Protein AF-A0A7C3RVM5-F1 (afdb_monomer_lite)

Foldseek 3Di:
DDDDDDDPPPPPPPDDPDPDDDDDPPPPPPDDDDDPDDDDDLVVVLVVCCVVPPVVSVVCCVVVVD

Radius of gyration: 25.26 Å; chains: 1; bounding box: 74×18×40 Å

Secondary structure (DSSP, 8-state):
---------------PPPPPP-------TTSPPPP--PPPPHHHHHHHHHHH-HHHHHHHHHHHT-

Structure (mmCIF, N/CA/C/O backbone):
data_AF-A0A7C3RVM5-F1
#
_entry.id   AF-A0A7C3RVM5-F1
#
loop_
_atom_site.group_PDB
_atom_site.id
_atom_site.type_symbol
_atom_site.label_atom_id
_atom_site.label_alt_id
_atom_site.label_comp_id
_atom_site.label_asym_id
_atom_site.label_entity_id
_atom_site.label_seq_id
_atom_site.pdbx_PDB_ins_code
_atom_site.Cartn_x
_atom_site.Cartn_y
_atom_site.Cartn_z
_atom_site.occupancy
_atom_site.B_iso_or_equiv
_atom_site.auth_seq_id
_atom_site.auth_comp_id
_atom_site.auth_asym_id
_atom_site.auth_atom_id
_atom_site.pdbx_PDB_model_num
ATOM 1 N N . MET A 1 1 ? 58.490 -12.182 10.526 1.00 48.97 1 MET A N 1
ATOM 2 C CA . MET A 1 1 ? 57.320 -11.287 10.404 1.00 48.97 1 MET A CA 1
ATOM 3 C C . MET A 1 1 ? 57.445 -10.540 9.094 1.00 48.97 1 MET A C 1
ATOM 5 O O . MET A 1 1 ? 58.386 -9.772 9.008 1.00 48.97 1 MET A O 1
ATOM 9 N N . THR A 1 2 ? 56.554 -10.792 8.129 1.00 44.78 2 THR A N 1
ATOM 10 C CA . THR A 1 2 ? 56.057 -9.834 7.112 1.00 44.78 2 THR A CA 1
ATOM 11 C C . THR A 1 2 ? 55.127 -10.598 6.165 1.00 44.78 2 THR A C 1
ATOM 13 O O . THR A 1 2 ? 55.545 -11.173 5.167 1.00 44.78 2 THR A O 1
ATOM 16 N N . GLY A 1 3 ? 53.845 -10.673 6.532 1.00 49.19 3 GLY A N 1
ATOM 17 C CA . GLY A 1 3 ? 52.797 -11.156 5.636 1.00 49.19 3 GLY A CA 1
ATOM 18 C C . GLY A 1 3 ? 52.490 -10.082 4.597 1.00 49.19 3 GLY A C 1
ATOM 19 O O . GLY A 1 3 ? 52.133 -8.962 4.957 1.00 49.19 3 GLY A O 1
ATOM 20 N N . VAL A 1 4 ? 52.651 -10.410 3.319 1.00 55.12 4 VAL A N 1
ATOM 21 C CA . VAL A 1 4 ? 52.215 -9.567 2.202 1.00 55.12 4 VAL A CA 1
ATOM 22 C C . VAL A 1 4 ? 50.690 -9.620 2.121 1.00 55.12 4 VAL A C 1
ATOM 24 O O . VAL A 1 4 ? 50.102 -10.641 1.775 1.00 55.12 4 VAL A O 1
ATOM 27 N N . LEU A 1 5 ? 50.050 -8.509 2.487 1.00 58.00 5 LEU A N 1
ATOM 28 C CA . LEU A 1 5 ? 48.637 -8.249 2.235 1.00 58.00 5 LEU A CA 1
ATOM 29 C C . LEU A 1 5 ? 48.439 -8.124 0.720 1.00 58.00 5 LEU A C 1
ATOM 31 O O . LEU A 1 5 ? 48.868 -7.142 0.117 1.00 58.00 5 LEU A O 1
ATOM 35 N N . ASN A 1 6 ? 47.794 -9.115 0.105 1.00 62.53 6 ASN A N 1
ATOM 36 C CA . ASN A 1 6 ? 47.303 -8.978 -1.262 1.00 62.53 6 ASN A CA 1
ATOM 37 C C . ASN A 1 6 ? 46.262 -7.845 -1.297 1.00 62.53 6 ASN A C 1
ATOM 39 O O . ASN A 1 6 ? 45.269 -7.928 -0.567 1.00 62.53 6 ASN A O 1
ATOM 43 N N . PRO A 1 7 ? 46.433 -6.800 -2.128 1.00 59.53 7 PRO A N 1
ATOM 44 C CA . PRO A 1 7 ? 45.355 -5.858 -2.366 1.00 59.53 7 PRO A CA 1
ATOM 45 C C . PRO A 1 7 ? 44.244 -6.621 -3.083 1.00 59.53 7 PRO A C 1
ATOM 47 O O . PRO A 1 7 ? 44.501 -7.308 -4.072 1.00 59.53 7 PRO A O 1
ATOM 50 N N . ILE A 1 8 ? 43.019 -6.517 -2.568 1.00 63.00 8 ILE A N 1
ATOM 51 C CA . ILE A 1 8 ? 41.810 -6.994 -3.238 1.00 63.00 8 ILE A CA 1
ATOM 52 C C . ILE A 1 8 ? 41.798 -6.321 -4.612 1.00 63.00 8 ILE A C 1
ATOM 54 O O . ILE A 1 8 ? 41.426 -5.153 -4.738 1.00 63.00 8 ILE A O 1
ATOM 58 N N . ARG A 1 9 ? 42.266 -7.026 -5.647 1.00 61.28 9 ARG A N 1
ATOM 59 C CA . ARG A 1 9 ? 42.015 -6.615 -7.018 1.00 61.28 9 ARG A CA 1
ATOM 60 C C . ARG A 1 9 ? 40.507 -6.636 -7.140 1.00 61.28 9 ARG A C 1
ATOM 62 O O . ARG A 1 9 ? 39.866 -7.651 -6.886 1.00 61.28 9 ARG A O 1
ATOM 69 N N . ALA A 1 10 ? 39.942 -5.480 -7.462 1.00 59.38 10 ALA A N 1
ATOM 70 C CA . ALA A 1 10 ? 38.584 -5.365 -7.947 1.00 59.38 10 ALA A CA 1
ATOM 71 C C . ALA A 1 10 ? 38.525 -6.081 -9.305 1.00 59.38 10 ALA A C 1
ATOM 73 O O . ALA A 1 10 ? 38.464 -5.446 -10.353 1.00 59.38 10 ALA A O 1
ATOM 74 N N . GLU A 1 11 ? 38.645 -7.406 -9.275 1.00 60.16 11 GLU A N 1
ATOM 75 C CA . GLU A 1 11 ? 38.342 -8.307 -10.367 1.00 60.16 11 GLU A CA 1
ATOM 76 C C . GLU A 1 11 ? 36.872 -8.073 -10.677 1.00 60.16 11 GLU A C 1
ATOM 78 O O . GLU A 1 11 ? 35.973 -8.483 -9.942 1.00 60.16 11 GLU A O 1
ATOM 83 N N . GLU A 1 12 ? 36.688 -7.207 -11.671 1.00 64.06 12 GLU A N 1
ATOM 84 C CA . GLU A 1 12 ? 35.568 -7.111 -12.586 1.00 64.06 12 GLU A CA 1
ATOM 85 C C . GLU A 1 12 ? 34.341 -7.871 -12.084 1.00 64.06 12 GLU A C 1
ATOM 87 O O . GLU A 1 12 ? 34.074 -9.011 -12.459 1.00 64.06 12 GLU A O 1
ATOM 92 N N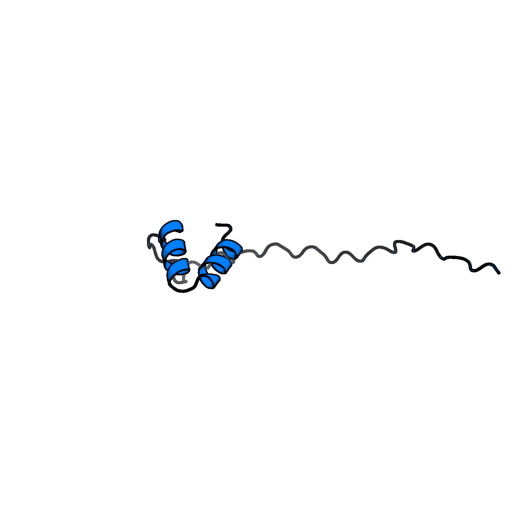 . ARG A 1 13 ? 33.607 -7.238 -11.157 1.00 65.75 13 ARG A N 1
ATOM 93 C CA . ARG A 1 13 ? 32.335 -7.769 -10.669 1.00 65.75 13 ARG A CA 1
ATOM 94 C C . ARG A 1 13 ? 31.482 -8.052 -11.893 1.00 65.75 13 ARG A C 1
ATOM 96 O O . ARG A 1 13 ? 31.035 -7.101 -12.533 1.00 65.75 13 ARG A O 1
ATOM 103 N N . LEU A 1 14 ? 31.269 -9.333 -12.191 1.00 68.12 14 LEU A N 1
ATOM 104 C CA . LEU A 1 14 ? 30.426 -9.792 -13.284 1.00 68.12 14 LEU A CA 1
ATOM 105 C C . LEU A 1 14 ? 29.047 -9.140 -13.105 1.00 68.12 14 LEU A C 1
ATOM 107 O O . LEU A 1 14 ? 28.246 -9.551 -12.260 1.00 68.12 14 LEU A O 1
ATOM 111 N N . ARG A 1 15 ? 28.792 -8.042 -13.824 1.00 70.94 15 ARG A N 1
ATOM 112 C CA . ARG A 1 15 ? 27.514 -7.340 -13.744 1.00 70.94 15 ARG A CA 1
ATOM 113 C C . ARG A 1 15 ? 26.519 -8.204 -14.492 1.00 70.94 15 ARG A C 1
ATOM 115 O O . ARG A 1 15 ? 26.591 -8.325 -15.711 1.00 70.94 15 ARG A O 1
ATOM 122 N N . ARG A 1 16 ? 25.603 -8.829 -13.754 1.00 75.88 16 ARG A N 1
ATOM 123 C CA . ARG A 1 16 ? 24.457 -9.490 -14.374 1.00 75.88 16 ARG A CA 1
ATOM 124 C C . ARG A 1 16 ? 23.737 -8.439 -15.232 1.00 75.88 16 ARG A C 1
ATOM 126 O O . ARG A 1 16 ? 23.545 -7.326 -14.733 1.00 75.88 16 ARG A O 1
ATOM 133 N N . PRO A 1 17 ? 23.389 -8.740 -16.494 1.00 77.75 17 PRO A N 1
ATOM 134 C CA . PRO A 1 17 ? 22.668 -7.789 -17.325 1.00 77.75 17 PRO A CA 1
ATOM 135 C C . PRO A 1 17 ? 21.389 -7.363 -16.606 1.00 77.75 17 PRO A C 1
ATOM 137 O O . PRO A 1 17 ? 20.717 -8.191 -15.982 1.00 77.75 17 PRO A O 1
ATOM 140 N N . THR A 1 18 ? 21.082 -6.068 -16.665 1.00 80.06 18 THR A N 1
ATOM 141 C CA . THR A 1 18 ? 19.832 -5.527 -16.136 1.00 80.06 18 THR A CA 1
ATOM 142 C C . THR A 1 18 ? 18.677 -6.301 -16.776 1.00 80.06 18 THR A C 1
ATOM 144 O O . THR A 1 18 ? 18.656 -6.414 -18.006 1.00 80.06 18 THR A O 1
ATOM 147 N N . PRO A 1 19 ? 17.744 -6.878 -15.996 1.00 79.00 19 PRO A N 1
ATOM 148 C CA . PRO A 1 19 ? 16.579 -7.525 -16.579 1.00 79.00 19 PRO A CA 1
ATOM 149 C C . PRO A 1 19 ? 15.823 -6.496 -17.421 1.00 79.00 19 PRO A C 1
ATOM 151 O O . PRO A 1 19 ? 15.625 -5.362 -16.987 1.00 79.00 19 PRO A O 1
ATOM 154 N N . ALA A 1 20 ? 15.438 -6.887 -18.637 1.00 82.31 20 ALA A N 1
ATOM 155 C CA . ALA A 1 20 ? 14.591 -6.051 -19.474 1.00 82.31 20 ALA A CA 1
ATOM 156 C C . ALA A 1 20 ? 13.289 -5.744 -18.725 1.00 82.31 20 ALA A C 1
ATOM 158 O O . ALA A 1 20 ? 12.753 -6.612 -18.028 1.00 82.31 20 ALA A O 1
ATOM 159 N N . GLU A 1 21 ? 12.782 -4.519 -18.876 1.00 81.62 21 GLU A N 1
ATOM 160 C CA . GLU A 1 21 ? 11.473 -4.173 -18.335 1.00 81.62 21 GLU A CA 1
ATOM 161 C C . GLU A 1 21 ? 10.425 -5.155 -18.878 1.00 81.62 21 GLU A C 1
ATOM 163 O O . GLU A 1 21 ? 1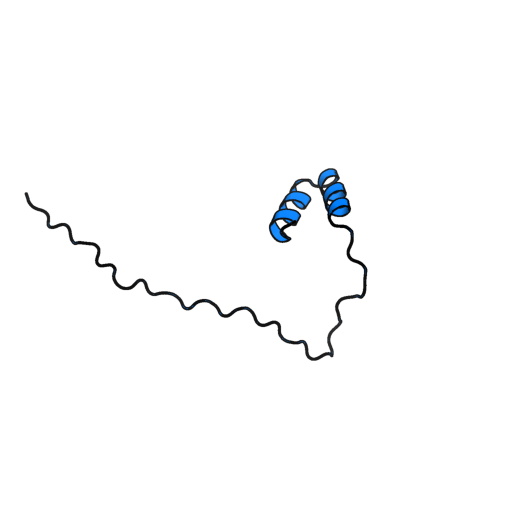0.434 -5.465 -20.078 1.00 81.62 21 GLU A O 1
ATOM 168 N N . PRO A 1 22 ? 9.538 -5.683 -18.016 1.00 74.81 22 PRO A N 1
ATOM 169 C CA . PRO A 1 22 ? 8.481 -6.570 -18.463 1.00 74.81 22 PRO A CA 1
ATOM 170 C C . PRO A 1 22 ? 7.602 -5.809 -19.454 1.00 74.81 22 PRO A C 1
ATOM 172 O O . PRO A 1 22 ? 6.884 -4.879 -19.093 1.00 74.81 22 PRO A O 1
ATOM 175 N N . ARG A 1 23 ? 7.664 -6.210 -20.724 1.00 74.38 23 ARG A N 1
ATOM 176 C CA . ARG A 1 23 ? 6.730 -5.724 -21.734 1.00 74.38 23 ARG A CA 1
ATOM 177 C C . ARG A 1 23 ? 5.382 -6.368 -21.456 1.00 74.38 23 ARG A C 1
ATOM 179 O O . ARG A 1 23 ? 5.273 -7.595 -21.431 1.00 74.38 23 ARG A O 1
ATOM 186 N N . TYR A 1 24 ? 4.362 -5.545 -21.246 1.00 72.31 24 TYR A N 1
ATOM 187 C CA . TYR A 1 24 ? 2.990 -6.020 -21.327 1.00 72.31 24 TYR A CA 1
ATOM 188 C C . TYR A 1 24 ? 2.803 -6.591 -22.734 1.00 72.31 24 TYR A C 1
ATOM 190 O O . TYR A 1 24 ? 3.130 -5.924 -23.713 1.00 72.31 24 TYR A O 1
ATOM 198 N N . LYS A 1 25 ? 2.335 -7.839 -22.848 1.00 68.44 25 LYS A N 1
ATOM 199 C CA . LYS A 1 25 ? 1.751 -8.276 -24.115 1.00 68.44 25 LYS A CA 1
ATOM 200 C C . LYS A 1 25 ? 0.555 -7.364 -24.334 1.00 68.44 25 LYS A C 1
ATOM 202 O O . LYS A 1 25 ? -0.372 -7.399 -23.521 1.00 68.44 25 LYS A O 1
ATOM 207 N N . ASP A 1 26 ? 0.602 -6.542 -25.375 1.00 66.06 26 ASP A N 1
ATOM 208 C CA . ASP A 1 26 ? -0.607 -5.954 -25.929 1.00 66.06 26 ASP A CA 1
ATOM 209 C C . ASP A 1 26 ? -1.509 -7.143 -26.239 1.00 66.06 26 ASP A C 1
ATOM 211 O O . ASP A 1 26 ? -1.173 -7.985 -27.069 1.00 66.06 26 ASP A O 1
ATOM 215 N N . GLY A 1 27 ? -2.549 -7.331 -25.427 1.00 62.19 27 GLY A N 1
ATOM 216 C CA . GLY A 1 27 ? -3.443 -8.458 -25.614 1.00 62.19 27 GLY A CA 1
ATOM 217 C C . GLY A 1 27 ? -4.029 -8.340 -27.009 1.00 62.19 27 GLY A C 1
ATOM 218 O O . GLY A 1 27 ? -4.637 -7.311 -27.315 1.00 62.19 27 GLY A O 1
ATOM 219 N N . ASP A 1 28 ? -3.861 -9.375 -27.833 1.00 66.75 28 ASP A N 1
ATOM 220 C CA . ASP A 1 28 ? -4.736 -9.586 -28.979 1.00 66.75 28 ASP A CA 1
ATOM 221 C C . ASP A 1 28 ? -6.160 -9.387 -28.444 1.00 66.75 28 ASP A C 1
ATOM 223 O O . ASP A 1 28 ? -6.518 -9.989 -27.429 1.00 66.75 28 ASP A O 1
ATOM 227 N N . GLY A 1 29 ? -6.901 -8.425 -29.003 1.00 65.38 29 GLY A N 1
ATOM 228 C CA . GLY A 1 29 ? -8.070 -7.770 -28.390 1.00 65.38 29 GLY A CA 1
ATOM 229 C C . GLY A 1 29 ? -9.291 -8.651 -28.083 1.00 65.38 29 GLY A C 1
ATOM 230 O O . GLY A 1 29 ? -10.382 -8.113 -27.905 1.00 65.38 29 GLY A O 1
ATOM 231 N N . ASP A 1 30 ? -9.094 -9.962 -28.017 1.00 72.56 30 ASP A N 1
ATOM 232 C CA . ASP A 1 30 ? -10.046 -11.061 -27.888 1.00 72.56 30 ASP A CA 1
ATOM 233 C C . ASP A 1 30 ? -10.223 -11.550 -26.431 1.00 72.56 30 ASP A C 1
ATOM 235 O O . ASP A 1 30 ? -10.967 -12.486 -26.151 1.00 72.56 30 ASP A O 1
ATOM 239 N N . GLY A 1 31 ? -9.533 -10.922 -25.470 1.00 81.06 31 GLY A N 1
ATOM 240 C CA . GLY A 1 31 ? -9.639 -11.229 -24.041 1.00 81.06 31 GLY A CA 1
ATOM 241 C C . GLY A 1 31 ? -10.606 -10.311 -23.277 1.00 81.06 31 GLY A C 1
ATOM 242 O O . GLY A 1 31 ? -10.812 -9.157 -23.669 1.00 81.06 31 GLY A O 1
ATOM 243 N N . PRO A 1 32 ? -11.171 -10.770 -22.140 1.00 83.19 32 PRO A N 1
ATOM 244 C CA . PRO A 1 32 ? -11.996 -9.928 -21.282 1.00 83.19 32 PRO A CA 1
ATOM 245 C C . PRO A 1 32 ? -11.221 -8.677 -20.867 1.00 83.19 32 PRO A C 1
ATOM 247 O O . PRO A 1 32 ? -10.132 -8.743 -20.290 1.00 83.19 32 PRO A O 1
ATOM 250 N N . ARG A 1 33 ? -11.798 -7.515 -21.177 1.00 81.00 33 ARG A N 1
ATOM 251 C CA . ARG A 1 33 ? -11.225 -6.225 -20.797 1.00 81.00 33 ARG A CA 1
ATOM 252 C C . ARG A 1 33 ? -11.434 -5.981 -19.310 1.00 81.00 33 ARG A C 1
ATOM 254 O O . ARG A 1 33 ? -12.318 -6.560 -18.679 1.00 81.00 33 ARG A O 1
ATOM 261 N N . ARG A 1 34 ? -10.622 -5.079 -18.751 1.00 81.00 34 ARG A N 1
ATOM 262 C CA . ARG A 1 34 ? -10.897 -4.549 -17.413 1.00 81.00 34 ARG A CA 1
ATOM 263 C C . ARG A 1 34 ? -12.331 -3.997 -17.396 1.00 81.00 34 ARG A C 1
ATOM 265 O O . ARG A 1 34 ? -12.681 -3.268 -18.324 1.00 81.00 34 ARG A O 1
ATOM 272 N N . PRO A 1 35 ? -13.143 -4.347 -16.386 1.00 84.25 35 PRO A N 1
ATOM 273 C CA . PRO A 1 35 ? -14.503 -3.844 -16.283 1.00 84.25 35 PRO A CA 1
ATOM 274 C C . PRO A 1 35 ? -14.492 -2.323 -16.124 1.00 84.25 35 PRO A C 1
ATOM 276 O O . PRO A 1 35 ? -13.638 -1.778 -15.418 1.00 84.25 35 PRO A O 1
ATOM 279 N N . ASP A 1 36 ? -15.452 -1.658 -16.765 1.00 86.31 36 ASP A N 1
ATOM 280 C CA . ASP A 1 36 ? -15.656 -0.214 -16.651 1.00 86.31 36 ASP A CA 1
ATOM 281 C C . ASP A 1 36 ? -16.416 0.104 -15.359 1.00 86.31 36 ASP A C 1
ATOM 283 O O . ASP A 1 36 ? -17.621 0.350 -15.338 1.00 86.31 36 ASP A O 1
ATOM 287 N N . VAL A 1 37 ? -15.713 -0.033 -14.236 1.00 88.25 37 VAL A N 1
ATOM 288 C CA . VAL A 1 37 ? -16.244 0.246 -12.902 1.00 88.25 37 VAL A CA 1
ATOM 289 C C . VAL A 1 37 ? -15.394 1.303 -12.220 1.00 88.25 37 VAL A C 1
ATOM 291 O O . VAL A 1 37 ? -14.161 1.277 -12.274 1.00 88.25 37 VAL A O 1
ATOM 294 N N . GLN A 1 38 ? -16.067 2.225 -11.534 1.00 87.44 38 GLN A N 1
ATOM 295 C CA . GLN A 1 38 ? -15.389 3.243 -10.745 1.00 87.44 38 GLN A CA 1
ATOM 296 C C . GLN A 1 38 ? -14.595 2.579 -9.621 1.00 87.44 38 GLN A C 1
ATOM 298 O O . GLN A 1 38 ? -15.103 1.742 -8.869 1.00 87.44 38 GLN A O 1
ATOM 303 N N . ARG A 1 39 ? -13.321 2.956 -9.512 1.00 84.88 39 ARG A N 1
ATOM 304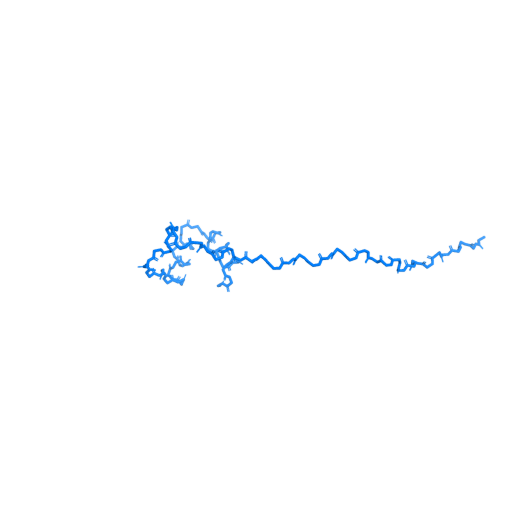 C CA . ARG A 1 39 ? -12.474 2.504 -8.413 1.00 84.88 39 ARG A CA 1
ATOM 305 C C . ARG A 1 39 ? -12.973 3.120 -7.103 1.00 84.88 39 ARG A C 1
ATOM 307 O O . ARG A 1 39 ? -13.332 4.296 -7.099 1.00 84.88 39 ARG A O 1
ATOM 314 N N . PRO A 1 40 ? -12.988 2.357 -5.998 1.00 87.06 40 PRO A N 1
ATOM 315 C CA . PRO A 1 40 ? -13.345 2.910 -4.700 1.00 87.06 40 PRO A CA 1
ATOM 316 C C . PRO A 1 40 ? -12.330 3.975 -4.270 1.00 87.06 40 PRO A C 1
ATOM 318 O O . PRO A 1 40 ? -11.142 3.860 -4.576 1.00 87.06 40 PRO A O 1
ATOM 321 N N . ASP A 1 41 ? -12.796 4.967 -3.510 1.00 93.12 41 ASP A N 1
ATOM 322 C CA . ASP A 1 41 ? -11.926 5.964 -2.892 1.00 93.12 41 ASP A CA 1
ATOM 323 C C . ASP A 1 41 ? -10.923 5.297 -1.932 1.00 93.12 41 ASP A C 1
ATOM 325 O O . ASP A 1 41 ? -11.287 4.485 -1.067 1.00 93.12 41 ASP A O 1
ATOM 329 N N . VAL A 1 42 ? -9.639 5.624 -2.100 1.00 93.00 42 VAL A N 1
ATOM 330 C CA . VAL A 1 42 ? -8.542 4.982 -1.363 1.00 93.00 42 VAL A CA 1
ATOM 331 C C . VAL A 1 42 ? -8.601 5.320 0.126 1.00 93.00 42 VAL A C 1
ATOM 333 O O . VAL A 1 42 ? -8.341 4.451 0.963 1.00 93.00 42 VAL A O 1
ATOM 336 N N . LYS A 1 43 ? -8.983 6.546 0.492 1.00 94.38 43 LYS A N 1
ATOM 337 C CA . LYS A 1 43 ? -9.051 6.975 1.893 1.00 94.38 43 LYS A CA 1
ATOM 338 C C . LYS A 1 43 ? -10.147 6.211 2.630 1.00 94.38 43 LYS A C 1
ATOM 340 O O . LYS A 1 43 ? -9.898 5.680 3.718 1.00 94.38 43 LYS A O 1
ATOM 345 N N . ASP A 1 44 ? -11.321 6.082 2.026 1.00 94.94 44 ASP A N 1
ATOM 346 C CA . ASP A 1 44 ? -12.434 5.327 2.607 1.00 94.94 44 ASP A CA 1
ATOM 347 C C . ASP A 1 44 ? -12.155 3.823 2.671 1.00 94.94 44 ASP A C 1
ATOM 349 O O . ASP A 1 44 ? -12.507 3.154 3.653 1.00 94.94 44 ASP A O 1
ATOM 353 N N . LEU A 1 45 ? -11.466 3.279 1.665 1.00 94.31 45 LEU A N 1
ATOM 354 C CA . LEU A 1 45 ? -10.967 1.907 1.694 1.00 94.31 45 LEU A CA 1
ATOM 355 C C . LEU A 1 45 ? -10.002 1.690 2.866 1.00 94.31 45 LEU A C 1
ATOM 357 O O . LEU A 1 45 ? -10.206 0.774 3.664 1.00 94.31 45 LEU A O 1
ATOM 361 N N . LEU A 1 46 ? -8.990 2.548 3.010 1.00 95.75 46 LEU A N 1
ATOM 362 C CA . LEU A 1 46 ? -8.000 2.452 4.082 1.00 95.75 46 LEU A CA 1
ATOM 363 C C . LEU A 1 46 ? -8.627 2.624 5.468 1.00 95.75 46 LEU A C 1
ATOM 365 O O . LEU A 1 46 ? -8.213 1.945 6.409 1.00 95.75 46 LEU A O 1
ATOM 369 N N . ASN A 1 47 ? -9.636 3.484 5.609 1.00 96.38 47 ASN A N 1
ATOM 370 C CA . ASN A 1 47 ? -10.373 3.649 6.861 1.00 96.38 47 ASN A CA 1
ATOM 371 C C . ASN A 1 47 ? -11.147 2.382 7.240 1.00 96.38 47 ASN A C 1
ATOM 373 O O . ASN A 1 47 ? -11.099 1.964 8.398 1.00 96.38 47 ASN A O 1
ATOM 377 N N . ARG A 1 48 ? -11.816 1.736 6.277 1.00 96.88 48 ARG A N 1
ATOM 378 C CA . ARG A 1 48 ? -12.484 0.446 6.514 1.00 96.88 48 ARG A CA 1
ATOM 379 C C . ARG A 1 48 ? -11.484 -0.658 6.825 1.00 96.88 48 ARG A C 1
ATOM 381 O O . ARG A 1 48 ? -11.685 -1.384 7.793 1.00 96.88 48 ARG A O 1
ATOM 388 N N . MET A 1 49 ? -10.385 -0.738 6.073 1.00 97.50 49 MET A N 1
ATOM 389 C CA . MET A 1 49 ? -9.322 -1.707 6.338 1.00 97.50 49 MET A CA 1
ATOM 390 C C . MET A 1 49 ? -8.769 -1.528 7.748 1.00 97.50 49 MET A C 1
ATOM 392 O O . MET A 1 49 ? -8.746 -2.489 8.487 1.00 97.50 49 MET A O 1
ATOM 396 N N . ARG A 1 50 ? -8.436 -0.310 8.190 1.00 96.38 50 ARG A N 1
ATOM 397 C CA . ARG A 1 50 ? -7.944 -0.080 9.563 1.00 96.38 50 ARG A CA 1
ATOM 398 C C . ARG A 1 50 ? -8.901 -0.570 10.653 1.00 96.38 50 ARG A C 1
ATOM 400 O O . ARG A 1 50 ? -8.431 -0.952 11.715 1.00 96.38 50 ARG A O 1
ATOM 407 N N . ARG A 1 51 ? -10.215 -0.533 10.410 1.00 97.44 51 ARG A N 1
ATOM 408 C CA . ARG A 1 51 ? -11.223 -1.026 11.362 1.00 97.44 51 ARG A CA 1
ATOM 409 C C . ARG A 1 51 ? -11.325 -2.552 11.376 1.00 97.44 51 ARG A C 1
ATOM 411 O O . ARG A 1 51 ? -11.584 -3.113 12.429 1.00 97.44 51 ARG A O 1
ATOM 418 N N . VAL A 1 52 ? -11.160 -3.198 10.221 1.00 97.50 52 VAL A N 1
ATOM 419 C CA . VAL A 1 52 ? -11.327 -4.654 10.053 1.00 97.50 52 VAL A CA 1
ATOM 420 C C . VAL A 1 52 ? -10.005 -5.405 10.245 1.00 97.50 52 VAL A C 1
ATOM 422 O O . VAL A 1 52 ? -9.944 -6.369 10.995 1.00 97.50 52 VAL A O 1
ATOM 425 N N . ASP A 1 53 ? -8.954 -4.954 9.564 1.00 97.19 53 ASP A N 1
ATOM 426 C CA . ASP A 1 53 ? -7.589 -5.482 9.584 1.00 97.19 53 ASP A CA 1
ATOM 427 C C . ASP A 1 53 ? -6.563 -4.339 9.342 1.00 97.19 53 ASP A C 1
ATOM 429 O O . ASP A 1 53 ? -6.293 -3.936 8.197 1.00 97.19 53 ASP A O 1
ATOM 433 N N . PRO A 1 54 ? -5.951 -3.804 10.415 1.00 97.38 54 PRO A N 1
ATOM 434 C CA . PRO A 1 54 ? -4.906 -2.784 10.322 1.00 97.38 54 PRO A CA 1
ATOM 435 C C . PRO A 1 54 ? -3.690 -3.194 9.479 1.00 97.38 54 PRO A C 1
ATOM 437 O O . PRO A 1 54 ? -3.084 -2.340 8.815 1.00 97.38 54 PRO A O 1
ATOM 440 N N . ASP A 1 55 ? -3.334 -4.480 9.463 1.00 98.06 55 ASP A N 1
ATOM 441 C CA . ASP A 1 55 ? -2.202 -4.987 8.693 1.00 98.06 55 ASP A CA 1
ATOM 442 C C . ASP A 1 55 ? -2.506 -5.024 7.197 1.00 98.06 55 ASP A C 1
ATOM 444 O O . ASP A 1 55 ? -1.627 -4.712 6.385 1.00 98.06 55 ASP A O 1
ATOM 448 N N . ALA A 1 56 ? -3.747 -5.321 6.809 1.00 97.38 56 ALA A N 1
ATOM 449 C CA . ALA A 1 56 ? -4.184 -5.189 5.421 1.00 97.38 56 ALA A CA 1
ATOM 450 C C . ALA A 1 56 ? -4.045 -3.743 4.924 1.00 97.38 56 ALA A C 1
ATOM 452 O O . ALA A 1 56 ? -3.489 -3.523 3.843 1.00 97.38 56 ALA A O 1
ATOM 453 N N . ALA A 1 57 ? -4.451 -2.756 5.732 1.00 97.06 57 ALA A N 1
ATOM 454 C CA . ALA A 1 57 ? -4.289 -1.340 5.394 1.00 97.06 57 ALA A CA 1
ATOM 455 C C . ALA A 1 57 ? -2.809 -0.957 5.213 1.00 97.06 57 ALA A C 1
ATOM 457 O O . ALA A 1 57 ? -2.456 -0.207 4.302 1.00 97.06 57 ALA A O 1
ATOM 458 N N . ARG 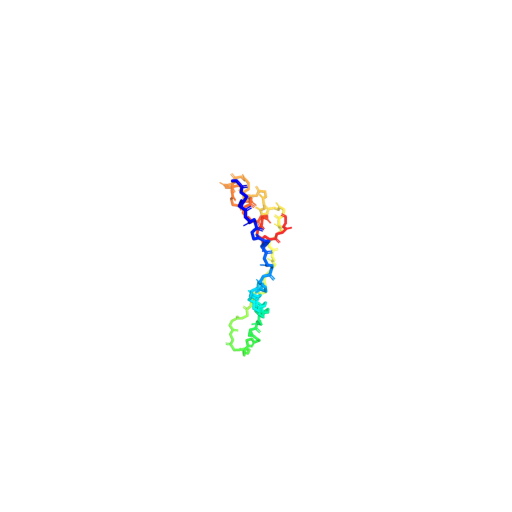A 1 58 ? -1.932 -1.476 6.081 1.00 96.69 58 ARG A N 1
ATOM 459 C CA . ARG A 1 58 ? -0.483 -1.237 6.023 1.00 96.69 58 ARG A CA 1
ATOM 460 C C . ARG A 1 58 ? 0.146 -1.851 4.771 1.00 96.69 58 ARG A C 1
ATOM 462 O O . ARG A 1 58 ? 0.879 -1.166 4.063 1.00 96.69 58 ARG A O 1
ATOM 469 N N . ARG A 1 59 ? -0.172 -3.114 4.470 1.00 97.94 59 ARG A N 1
ATOM 470 C CA . ARG A 1 59 ? 0.307 -3.808 3.262 1.00 97.94 59 ARG A CA 1
ATOM 471 C C . ARG A 1 59 ? -0.210 -3.143 1.986 1.00 97.94 59 ARG A C 1
ATOM 473 O O . ARG A 1 59 ? 0.521 -3.087 1.003 1.00 97.94 59 ARG A O 1
ATOM 480 N N . TYR A 1 60 ? -1.452 -2.650 1.984 1.00 95.94 60 TYR A N 1
ATOM 481 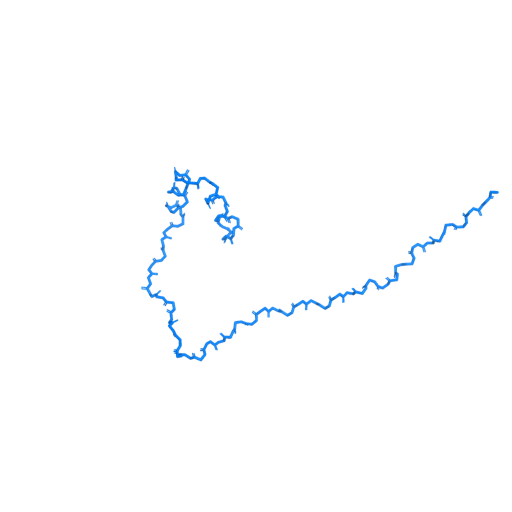C CA . TYR A 1 60 ? -2.013 -1.936 0.838 1.00 95.94 60 TYR A CA 1
ATOM 482 C C . TYR A 1 60 ? -1.229 -0.657 0.542 1.00 95.94 60 TYR A C 1
ATOM 484 O O . TYR A 1 60 ? -0.761 -0.513 -0.584 1.00 95.94 60 TYR A O 1
ATOM 492 N N . ARG A 1 61 ? -1.010 0.208 1.545 1.00 94.75 61 ARG A N 1
ATOM 493 C CA . ARG A 1 61 ? -0.184 1.424 1.405 1.00 94.75 61 ARG A CA 1
ATOM 494 C C . ARG A 1 61 ? 1.194 1.114 0.824 1.00 94.75 61 ARG A C 1
ATOM 496 O O . ARG A 1 61 ? 1.567 1.630 -0.220 1.00 94.75 61 ARG A O 1
ATOM 503 N N . GLN A 1 62 ? 1.888 0.136 1.408 1.00 95.75 62 GLN A N 1
ATOM 504 C CA . GLN A 1 62 ? 3.216 -0.269 0.940 1.00 95.75 62 GLN A CA 1
ATOM 505 C C . GLN A 1 62 ? 3.235 -0.750 -0.523 1.00 95.75 62 GLN A C 1
ATOM 507 O O . GLN A 1 62 ? 4.195 -0.478 -1.236 1.00 95.75 62 GLN A O 1
ATOM 512 N N . ARG A 1 63 ? 2.208 -1.488 -0.969 1.00 95.88 63 ARG A N 1
ATOM 513 C CA . ARG A 1 63 ? 2.142 -2.011 -2.346 1.00 95.88 63 ARG A CA 1
ATOM 514 C C . ARG A 1 63 ? 1.688 -0.978 -3.369 1.00 95.88 63 ARG A C 1
ATOM 516 O O . ARG A 1 63 ? 2.099 -1.063 -4.519 1.00 95.88 63 ARG A O 1
ATOM 523 N N . SER A 1 64 ? 0.779 -0.093 -2.976 1.00 92.75 64 SER A N 1
ATOM 524 C CA . SER A 1 64 ? 0.160 0.879 -3.883 1.00 92.75 64 SER A CA 1
ATOM 525 C C . SER A 1 64 ? 0.943 2.186 -3.978 1.00 92.75 64 SER A C 1
ATOM 527 O O . SER A 1 64 ? 0.825 2.861 -4.993 1.00 92.75 64 SER A O 1
ATOM 529 N N . GLY A 1 65 ? 1.764 2.511 -2.973 1.00 87.75 65 GLY A N 1
ATOM 530 C CA . GLY A 1 65 ? 2.437 3.808 -2.870 1.00 87.75 65 GLY A CA 1
ATOM 531 C C . GLY A 1 65 ? 1.563 4.909 -2.261 1.00 87.75 65 GLY A C 1
ATOM 532 O O . GLY A 1 65 ? 1.973 6.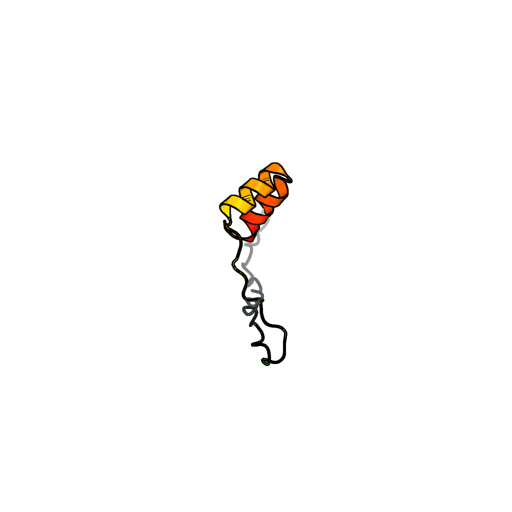065 -2.267 1.00 87.75 65 GLY A O 1
ATOM 533 N N . GLU A 1 66 ? 0.384 4.539 -1.750 1.00 80.81 66 GLU A N 1
ATOM 534 C CA . GLU A 1 66 ? -0.572 5.403 -1.038 1.00 80.81 66 GLU A CA 1
ATOM 535 C C . GLU A 1 66 ? -0.210 5.616 0.440 1.00 80.81 66 GLU A C 1
ATOM 537 O O . GLU A 1 66 ? 0.407 4.711 1.058 1.00 80.81 66 GLU A O 1
#

Sequence (66 aa):
MTGVLNPIRAEERLRRPTPAEPRYKDGDGDGPRRPDVQRPDVKDLLNRMRRVDPDAARRYRQRSGE

pLDDT: mean 80.42, std 15.02, range [44.78, 98.06]